Protein AF-A0ABD6EUS4-F1 (afdb_monomer)

Secondary structure (DSSP, 8-state):
----TTTTSS------------S-EEHHHHHHHGGGG--THHHHH--HHHHHHHHHHHHHHSSEEEEE---TTS---GGG-S-EEEEEPP-

Organism: NCBI:txid75299

Sequence (91 aa):
MTDDPMREIHLQDSHVGGVIVIGRHTFTSLMFRLPDYLTGRTANDLTCTNALPILLQLCNENNIELIQHRGEDGLVRVDDMDDLTIKLREA

Nearest PDB structures (foldseek):
  6qj2-assembly1_B  TM=8.052E-01  e=4.923E-02  Thermochaetoides thermophila DSM 1495
  7jps-assembly1_A  TM=6.678E-01  e=3.875E+00  Homo sapiens
  1fp1-assembly1_D-2  TM=3.936E-01  e=6.578E+00  Medicago sativa

Structure (mmCIF, N/CA/C/O backbone):
data_AF-A0ABD6EUS4-F1
#
_entry.id   AF-A0ABD6EUS4-F1
#
loop_
_atom_site.group_PDB
_atom_site.id
_atom_site.type_symbol
_atom_site.label_atom_id
_atom_site.label_alt_id
_atom_site.label_comp_id
_atom_site.label_asym_id
_atom_site.label_entity_id
_atom_site.label_seq_id
_atom_site.pdbx_PDB_ins_code
_atom_site.Cartn_x
_atom_site.Cartn_y
_atom_site.Cartn_z
_atom_site.occupancy
_atom_site.B_iso_or_equiv
_atom_site.auth_seq_id
_atom_site.auth_comp_id
_atom_site.auth_asym_id
_atom_site.auth_atom_id
_atom_site.pdbx_PDB_model_num
ATOM 1 N N . MET A 1 1 ? 18.293 2.293 40.858 1.00 39.19 1 MET A N 1
ATOM 2 C CA . MET A 1 1 ? 17.933 1.199 39.937 1.00 39.19 1 MET A CA 1
ATOM 3 C C . MET A 1 1 ? 16.656 1.647 39.268 1.00 39.19 1 MET A C 1
ATOM 5 O O . MET A 1 1 ? 15.612 1.623 39.900 1.00 39.19 1 MET A O 1
ATOM 9 N N . THR A 1 2 ? 16.792 2.259 38.099 1.00 45.34 2 THR A N 1
ATOM 10 C CA . THR A 1 2 ? 15.681 2.833 37.342 1.00 45.34 2 THR A CA 1
ATOM 11 C C . THR A 1 2 ? 15.068 1.687 36.554 1.00 45.34 2 THR A C 1
ATOM 13 O O . THR A 1 2 ? 15.762 1.098 35.726 1.00 45.34 2 THR A O 1
ATOM 16 N N . ASP A 1 3 ? 13.835 1.312 36.887 1.00 52.66 3 ASP A N 1
ATOM 17 C CA . ASP A 1 3 ? 13.065 0.371 36.079 1.00 52.66 3 ASP A CA 1
ATOM 18 C C . ASP A 1 3 ? 12.854 1.014 34.710 1.00 52.66 3 ASP A C 1
ATOM 20 O O . ASP A 1 3 ? 12.303 2.110 34.610 1.00 52.66 3 ASP A O 1
ATOM 24 N N . ASP A 1 4 ? 13.394 0.378 33.676 1.00 52.12 4 ASP A N 1
ATOM 25 C CA . ASP A 1 4 ? 13.209 0.791 32.294 1.00 52.12 4 ASP A CA 1
ATOM 26 C C . ASP A 1 4 ? 11.831 0.282 31.835 1.00 52.12 4 ASP A C 1
ATOM 28 O O . ASP A 1 4 ? 11.658 -0.933 31.697 1.00 52.12 4 ASP A O 1
ATOM 32 N N . PRO A 1 5 ? 10.838 1.162 31.605 1.00 54.81 5 PRO A N 1
ATOM 33 C CA . PRO A 1 5 ? 9.496 0.751 31.195 1.00 54.81 5 PRO A CA 1
ATOM 34 C C . PRO A 1 5 ? 9.463 0.110 29.796 1.00 54.81 5 PRO A C 1
ATOM 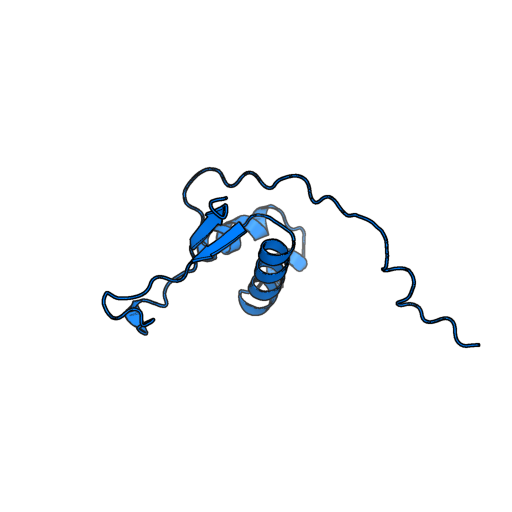36 O O . PRO A 1 5 ? 8.441 -0.447 29.410 1.00 54.81 5 PRO A O 1
ATOM 39 N N . MET A 1 6 ? 10.567 0.140 29.038 1.00 49.84 6 MET A N 1
ATOM 40 C CA . MET A 1 6 ? 10.681 -0.526 27.733 1.00 49.84 6 MET A CA 1
ATOM 41 C C . MET A 1 6 ? 11.067 -2.008 27.837 1.00 49.84 6 MET A C 1
ATOM 43 O O . MET A 1 6 ? 11.131 -2.710 26.825 1.00 49.84 6 MET A O 1
ATOM 47 N N . ARG A 1 7 ? 11.341 -2.513 29.046 1.00 47.06 7 ARG A N 1
ATOM 48 C CA . ARG A 1 7 ? 11.873 -3.867 29.241 1.00 47.06 7 ARG A CA 1
ATOM 49 C C . ARG A 1 7 ? 10.821 -4.978 29.127 1.00 47.06 7 ARG A C 1
ATOM 51 O O . ARG A 1 7 ? 11.200 -6.115 28.871 1.00 47.06 7 ARG A O 1
ATOM 58 N N . GLU A 1 8 ? 9.531 -4.654 29.228 1.00 40.25 8 GLU A N 1
ATOM 59 C CA . GLU A 1 8 ? 8.417 -5.609 29.061 1.00 40.25 8 GLU A CA 1
ATOM 60 C C . GLU A 1 8 ? 7.928 -5.772 27.611 1.00 40.25 8 GLU A C 1
ATOM 62 O O . GLU A 1 8 ? 7.054 -6.591 27.351 1.00 40.25 8 GLU A O 1
ATOM 67 N N . ILE A 1 9 ? 8.519 -5.065 26.639 1.00 49.59 9 ILE A N 1
ATOM 68 C CA . ILE A 1 9 ? 8.212 -5.254 25.205 1.00 49.59 9 ILE A CA 1
ATOM 69 C C . ILE A 1 9 ? 9.180 -6.256 24.550 1.00 49.59 9 ILE A C 1
ATOM 71 O O . ILE A 1 9 ? 9.400 -6.252 23.343 1.00 49.59 9 ILE A O 1
ATOM 75 N N . HIS A 1 10 ? 9.800 -7.117 25.354 1.00 47.19 10 HIS A N 1
ATOM 76 C CA . HIS A 1 10 ? 10.546 -8.268 24.870 1.00 47.19 10 HIS A CA 1
ATOM 77 C C . HIS A 1 10 ? 9.812 -9.525 25.333 1.00 47.19 10 HIS A C 1
ATOM 79 O O . HIS A 1 10 ? 9.696 -9.747 26.534 1.00 47.19 10 HIS A O 1
ATOM 85 N N . LEU A 1 11 ? 9.394 -10.357 24.370 1.00 43.50 11 LEU A N 1
ATOM 86 C CA . LEU A 1 11 ? 8.846 -11.716 24.541 1.00 43.50 11 LEU A CA 1
ATOM 87 C C . LEU A 1 11 ? 7.323 -11.839 24.707 1.00 43.50 11 LEU A C 1
ATOM 89 O O . LEU A 1 11 ? 6.836 -12.625 25.516 1.00 43.50 11 LEU A O 1
ATOM 93 N N . GLN A 1 12 ? 6.551 -11.176 23.851 1.00 39.69 12 GLN A N 1
ATOM 94 C CA . GLN A 1 12 ? 5.409 -11.888 23.281 1.00 39.69 12 GLN A CA 1
ATOM 95 C C . GLN A 1 12 ? 5.747 -12.181 21.831 1.00 39.69 12 GLN A C 1
ATOM 97 O O . GLN A 1 12 ? 5.725 -11.271 21.003 1.00 39.69 12 GLN A O 1
ATOM 102 N N . ASP A 1 13 ? 6.080 -13.446 21.556 1.00 42.72 13 ASP A N 1
ATOM 103 C CA . ASP A 1 13 ? 6.021 -14.043 20.222 1.00 42.72 13 ASP A CA 1
ATOM 104 C C . ASP A 1 13 ? 4.591 -13.863 19.708 1.00 42.72 13 ASP A C 1
ATOM 106 O O . ASP A 1 13 ? 3.720 -14.728 19.827 1.00 42.72 13 ASP A O 1
ATOM 110 N N . SER A 1 14 ? 4.318 -12.663 19.210 1.00 41.47 14 SER A N 1
ATOM 111 C CA . SER A 1 14 ? 3.070 -12.317 18.572 1.00 41.47 14 SER A CA 1
ATOM 112 C C . SER A 1 14 ? 3.145 -12.975 17.212 1.00 41.47 14 SER A C 1
ATOM 114 O O . SER A 1 14 ? 3.580 -12.377 16.234 1.00 41.47 14 SER A O 1
ATOM 116 N N . HIS A 1 15 ? 2.762 -14.248 17.157 1.00 37.84 15 HIS A N 1
ATOM 117 C CA . HIS A 1 15 ? 2.350 -14.858 15.910 1.00 37.84 15 HIS A CA 1
ATOM 118 C C . HIS A 1 15 ? 1.116 -14.089 15.436 1.00 37.84 15 HIS A C 1
ATOM 120 O O . HIS A 1 15 ? -0.021 -14.456 15.734 1.00 37.84 15 HIS A O 1
ATOM 126 N N . VAL A 1 16 ? 1.347 -12.982 14.726 1.00 44.78 16 VAL A N 1
ATOM 127 C CA . VAL A 1 16 ? 0.338 -12.353 13.885 1.00 44.78 16 VAL A CA 1
ATOM 128 C C . VAL A 1 16 ? -0.025 -13.427 12.869 1.00 44.78 16 VAL A C 1
ATOM 130 O O . VAL A 1 16 ? 0.759 -13.779 11.990 1.00 44.78 16 VAL A O 1
ATOM 133 N N . GLY A 1 17 ? -1.163 -14.078 13.116 1.00 41.41 17 GLY A N 1
ATOM 134 C CA . GLY A 1 17 ? -1.629 -15.216 12.340 1.00 41.41 17 GLY A CA 1
ATOM 135 C C . GLY A 1 17 ? -1.644 -14.876 10.855 1.00 41.41 17 GLY A C 1
ATOM 136 O O . GLY A 1 17 ? -2.031 -13.770 10.480 1.00 41.41 17 GLY A O 1
ATOM 137 N N . GLY A 1 18 ? -1.198 -15.838 10.041 1.00 46.94 18 GLY A N 1
ATOM 138 C CA . GLY A 1 18 ? -0.931 -15.682 8.614 1.00 46.94 18 GLY A CA 1
ATOM 139 C C . GLY A 1 18 ? -1.982 -14.842 7.900 1.00 46.94 18 GLY A C 1
ATOM 140 O O . GLY A 1 18 ? -3.108 -15.282 7.673 1.00 46.94 18 GLY A O 1
ATOM 141 N N . VAL A 1 19 ? -1.593 -13.621 7.543 1.00 47.34 19 VAL A N 1
ATOM 142 C CA . VAL A 1 19 ? -2.406 -12.731 6.724 1.00 47.34 19 VAL A CA 1
ATOM 143 C C . VAL A 1 19 ? -2.545 -13.376 5.347 1.00 47.34 19 VAL A C 1
ATOM 145 O O . VAL A 1 19 ? -1.591 -13.441 4.572 1.00 47.34 19 VAL A O 1
ATOM 148 N N . ILE A 1 20 ? -3.738 -13.883 5.040 1.00 50.38 20 ILE A N 1
ATOM 149 C CA . ILE A 1 20 ? -4.036 -14.437 3.720 1.00 50.38 20 ILE A CA 1
ATOM 150 C C . ILE A 1 20 ? -4.380 -13.272 2.789 1.00 50.38 20 ILE A C 1
ATOM 152 O O . ILE A 1 20 ? -5.477 -12.715 2.832 1.00 50.38 20 ILE A O 1
ATOM 156 N N . VAL A 1 21 ? -3.434 -12.906 1.927 1.00 53.78 21 VAL A N 1
ATOM 157 C CA . VAL A 1 21 ? -3.636 -11.902 0.875 1.00 53.78 21 VAL A CA 1
ATOM 158 C C . VAL A 1 21 ? -4.341 -12.575 -0.314 1.00 53.78 21 VAL A C 1
ATOM 160 O O . VAL A 1 21 ? -3.710 -13.278 -1.097 1.00 53.78 21 VAL A O 1
ATOM 163 N N . ILE A 1 22 ? -5.665 -12.404 -0.445 1.00 56.81 22 ILE A N 1
ATOM 164 C CA . ILE A 1 22 ? -6.466 -13.008 -1.535 1.00 56.81 22 ILE A CA 1
ATOM 165 C C . ILE A 1 22 ? -6.729 -11.984 -2.644 1.00 56.81 22 ILE A C 1
ATOM 167 O O . ILE A 1 22 ? -7.526 -11.069 -2.450 1.00 56.81 22 ILE A O 1
ATOM 171 N N . GLY A 1 23 ? -6.126 -12.152 -3.822 1.00 64.25 23 GLY A N 1
ATOM 172 C CA . GLY A 1 23 ? -6.330 -11.267 -4.980 1.00 64.25 23 GLY A CA 1
ATOM 173 C C . GLY A 1 23 ? -5.248 -10.192 -5.132 1.00 64.25 23 GLY A C 1
ATOM 174 O O . GLY A 1 23 ? -4.176 -10.294 -4.540 1.00 64.25 23 GLY A O 1
ATOM 175 N N . ARG A 1 24 ? -5.500 -9.172 -5.965 1.00 68.44 24 ARG A N 1
ATOM 176 C CA . ARG A 1 24 ? -4.557 -8.064 -6.195 1.00 68.44 24 ARG A CA 1
ATOM 177 C C . ARG A 1 24 ? -4.862 -6.920 -5.232 1.00 68.44 24 ARG A C 1
ATOM 179 O O . ARG A 1 24 ? -5.876 -6.247 -5.388 1.00 68.44 24 ARG A O 1
ATOM 186 N N . HIS A 1 25 ? -3.970 -6.702 -4.271 1.00 83.19 25 HIS A N 1
ATOM 187 C CA . HIS A 1 25 ? -4.074 -5.621 -3.292 1.00 83.19 25 HIS A CA 1
ATOM 188 C C . HIS A 1 25 ? -3.011 -4.571 -3.567 1.00 83.19 25 HIS A C 1
ATOM 190 O O . HIS A 1 25 ? -1.857 -4.900 -3.841 1.00 83.19 25 HIS A O 1
ATOM 196 N N . THR A 1 26 ? -3.402 -3.308 -3.492 1.00 89.81 26 THR A N 1
ATOM 197 C CA . THR A 1 26 ? -2.478 -2.174 -3.542 1.00 89.81 26 THR A CA 1
ATOM 198 C C . THR A 1 26 ? -2.559 -1.350 -2.267 1.00 89.81 26 THR A C 1
ATOM 200 O O . THR A 1 26 ? -3.557 -1.424 -1.539 1.00 89.81 26 THR A O 1
ATOM 203 N N . PHE A 1 27 ? -1.533 -0.551 -1.991 1.00 90.19 27 PHE A N 1
ATOM 204 C CA . PHE A 1 27 ? -1.528 0.347 -0.845 1.00 90.19 27 PHE A CA 1
ATOM 205 C C . PHE A 1 27 ? -2.701 1.328 -0.901 1.00 90.19 27 PHE A C 1
ATOM 207 O O . PHE A 1 27 ? -3.406 1.476 0.095 1.00 90.19 27 PHE A O 1
ATOM 214 N N . THR A 1 28 ? -3.013 1.895 -2.069 1.00 88.81 28 THR A N 1
ATOM 215 C CA . THR A 1 28 ? -4.206 2.746 -2.222 1.00 88.81 28 THR A CA 1
ATOM 216 C C . THR A 1 28 ? -5.496 1.988 -1.913 1.00 88.81 28 THR A C 1
ATOM 218 O O . THR A 1 28 ? -6.362 2.508 -1.210 1.00 88.81 28 THR A O 1
ATOM 221 N N . SER A 1 29 ? -5.637 0.740 -2.379 1.00 87.75 29 SER A N 1
ATOM 222 C CA . SER A 1 29 ? -6.832 -0.064 -2.082 1.00 87.75 29 SER A CA 1
ATOM 223 C C . SER A 1 29 ? -6.984 -0.362 -0.586 1.00 87.75 29 SER A C 1
ATOM 225 O O . SER A 1 29 ? -8.104 -0.364 -0.071 1.00 87.75 29 SER A O 1
ATOM 227 N N . LEU A 1 30 ? -5.864 -0.562 0.118 1.00 87.06 30 LEU A N 1
ATOM 228 C CA . LEU A 1 30 ? -5.840 -0.734 1.565 1.00 87.06 30 LEU A CA 1
ATOM 229 C C . LEU A 1 30 ? -6.268 0.564 2.250 1.00 87.06 30 LEU A C 1
ATOM 231 O O . LEU A 1 30 ? -7.173 0.531 3.073 1.00 87.06 30 LEU A O 1
ATOM 235 N N . MET A 1 31 ? -5.693 1.702 1.859 1.00 89.00 31 MET A N 1
ATOM 236 C CA . MET A 1 31 ? -6.036 3.021 2.401 1.00 89.00 31 MET A CA 1
ATOM 237 C C . MET A 1 31 ? -7.501 3.399 2.180 1.00 89.00 31 MET A C 1
ATOM 239 O O . MET A 1 31 ? -8.092 4.060 3.027 1.00 89.00 31 MET A O 1
ATOM 243 N N . PHE A 1 32 ? -8.100 2.955 1.075 1.00 87.75 32 PHE A N 1
ATOM 244 C CA . PHE A 1 32 ? -9.520 3.161 0.810 1.00 87.75 32 PHE A CA 1
ATOM 245 C C . PHE A 1 32 ? -10.418 2.332 1.739 1.00 87.75 32 PHE A C 1
ATOM 247 O O . PHE A 1 32 ? -11.463 2.814 2.157 1.00 87.75 32 PHE A O 1
ATOM 254 N N . ARG A 1 33 ? -10.024 1.094 2.068 1.00 85.81 33 ARG A N 1
ATOM 255 C CA . ARG A 1 33 ? -10.844 0.161 2.864 1.00 85.81 33 ARG A CA 1
ATOM 256 C C . ARG A 1 33 ? -10.581 0.219 4.362 1.00 85.81 33 ARG A C 1
ATOM 258 O O . ARG A 1 33 ? -11.470 -0.095 5.140 1.00 85.81 33 ARG A O 1
ATOM 265 N N . LEU A 1 34 ? -9.367 0.561 4.789 1.00 85.00 34 LEU A N 1
ATOM 266 C CA . LEU A 1 34 ? -8.975 0.535 6.199 1.00 85.00 34 LEU A CA 1
ATOM 267 C C . LEU A 1 34 ? -9.877 1.412 7.091 1.00 85.00 34 LEU A C 1
ATOM 269 O O . LEU A 1 34 ? -10.223 0.943 8.175 1.00 85.00 34 LEU A O 1
ATOM 273 N N . PRO A 1 35 ? -10.326 2.613 6.662 1.00 87.06 35 PRO A N 1
ATOM 274 C CA . PRO A 1 35 ? -11.271 3.419 7.432 1.00 87.06 35 PRO A CA 1
ATOM 275 C C . PRO A 1 35 ? -12.574 2.694 7.790 1.00 87.06 35 PRO A C 1
ATOM 277 O O . PRO A 1 35 ? -13.100 2.943 8.871 1.00 87.06 35 PRO A O 1
ATOM 280 N N . ASP A 1 36 ? -13.053 1.760 6.957 1.00 86.56 36 ASP A N 1
ATOM 281 C CA . ASP A 1 36 ? -14.282 0.989 7.218 1.00 86.56 36 ASP A CA 1
ATOM 282 C C . ASP A 1 36 ? -14.162 0.091 8.464 1.00 86.56 36 ASP A C 1
ATOM 284 O O . ASP A 1 36 ? -15.167 -0.318 9.047 1.00 86.56 36 ASP A O 1
ATOM 288 N N . TYR A 1 37 ? -12.931 -0.212 8.886 1.00 84.38 37 TYR A N 1
ATOM 289 C CA . TYR A 1 37 ? -12.617 -1.055 10.043 1.00 84.38 37 TYR A CA 1
ATOM 290 C C . TYR A 1 37 ? -12.148 -0.251 11.262 1.00 84.38 37 TYR A C 1
ATOM 292 O O . TYR A 1 37 ? -11.867 -0.828 12.314 1.00 84.38 37 TYR A O 1
ATOM 300 N N . LEU A 1 38 ? -12.050 1.074 11.140 1.00 82.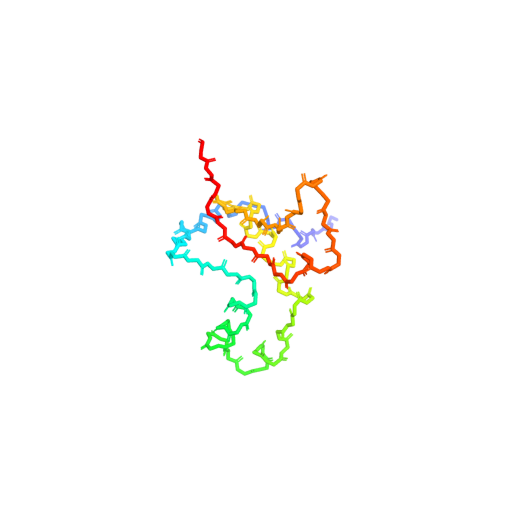88 38 LEU A N 1
ATOM 301 C CA . LEU A 1 38 ? -11.616 1.973 12.203 1.00 82.88 38 LEU A CA 1
ATOM 302 C C . LEU A 1 38 ? -12.821 2.730 12.765 1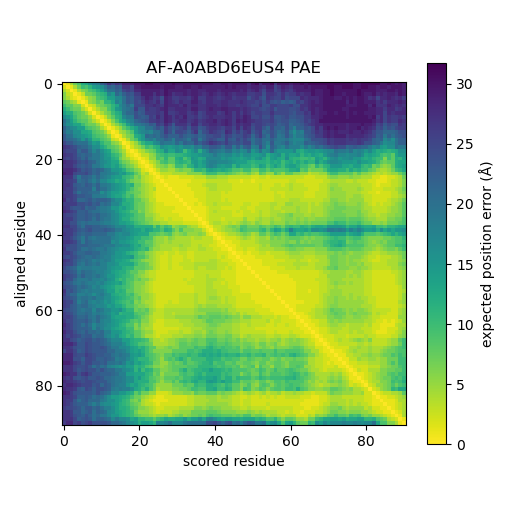.00 82.88 38 LEU A C 1
ATOM 304 O O . LEU A 1 38 ? -13.773 3.047 12.060 1.00 82.88 38 LEU A O 1
ATOM 308 N N . THR A 1 39 ? -12.789 3.050 14.058 1.00 81.31 39 THR A N 1
ATOM 309 C CA . THR A 1 39 ? -13.867 3.815 14.699 1.00 81.31 39 THR A CA 1
ATOM 310 C C . THR A 1 39 ? -13.415 5.231 15.046 1.00 81.31 39 THR A C 1
ATOM 312 O O . THR A 1 39 ? -12.281 5.471 15.462 1.00 81.31 39 THR A O 1
ATOM 315 N N . GLY A 1 40 ? -14.328 6.193 14.899 1.00 80.06 40 GLY A N 1
ATOM 316 C CA . GLY A 1 40 ? -14.153 7.551 15.413 1.00 80.06 40 GLY A CA 1
ATOM 317 C C . GLY A 1 40 ? -12.978 8.316 14.795 1.00 80.06 40 GLY A C 1
ATOM 318 O O . GLY A 1 40 ? -12.822 8.365 13.578 1.00 80.06 40 GLY A O 1
ATOM 319 N N . ARG A 1 41 ? -12.172 8.973 15.643 1.00 80.31 41 ARG A N 1
ATOM 320 C CA . ARG A 1 41 ? -11.082 9.869 15.205 1.00 80.31 41 ARG A CA 1
ATOM 321 C C . ARG A 1 41 ? -9.958 9.143 14.468 1.00 80.31 41 ARG A C 1
ATOM 323 O O . ARG A 1 41 ? -9.386 9.721 13.558 1.00 80.31 41 ARG A O 1
ATOM 330 N N . THR A 1 42 ? -9.710 7.874 14.781 1.00 80.69 42 THR A N 1
ATOM 331 C CA . THR A 1 42 ? -8.636 7.086 14.161 1.00 80.69 42 THR A CA 1
ATOM 332 C C . THR A 1 42 ? -8.823 6.921 12.653 1.00 80.69 42 THR A C 1
ATOM 334 O O . THR A 1 42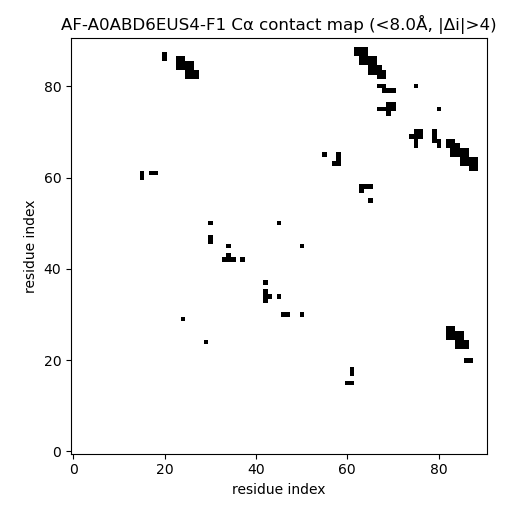 ? -7.842 6.943 11.919 1.00 80.69 42 THR A O 1
ATOM 337 N N . ALA A 1 43 ? -10.068 6.813 12.178 1.00 81.38 43 ALA A N 1
ATOM 338 C CA . ALA A 1 43 ? -10.360 6.774 10.745 1.00 81.38 43 ALA A CA 1
ATOM 339 C C . ALA A 1 43 ? -10.011 8.103 10.049 1.00 81.38 43 ALA A C 1
ATOM 341 O O . ALA A 1 43 ? -9.512 8.098 8.929 1.00 81.38 43 ALA A O 1
ATOM 342 N N . ASN A 1 44 ? -10.232 9.233 10.731 1.00 83.12 44 ASN A N 1
ATOM 343 C CA . ASN A 1 44 ? -9.936 10.571 10.207 1.00 83.12 44 ASN A CA 1
ATOM 344 C C . ASN A 1 44 ? -8.440 10.908 10.258 1.00 83.12 44 ASN A C 1
ATOM 346 O O . ASN A 1 44 ? -7.958 11.679 9.434 1.00 83.12 44 ASN A O 1
ATOM 350 N N . ASP A 1 45 ? -7.719 10.341 11.225 1.00 87.62 45 ASP A N 1
ATOM 351 C CA . ASP A 1 45 ? -6.283 10.556 11.399 1.00 87.62 45 ASP A CA 1
ATOM 352 C C . ASP A 1 45 ? -5.444 9.638 10.491 1.00 87.62 45 ASP A C 1
ATOM 354 O O . ASP A 1 45 ? -4.224 9.794 10.407 1.00 87.62 45 ASP A O 1
ATOM 358 N N . LEU A 1 46 ? -6.063 8.673 9.802 1.00 87.44 46 LEU A N 1
ATOM 359 C CA . LEU A 1 46 ? -5.372 7.765 8.894 1.00 87.44 46 LEU A CA 1
ATOM 360 C C . LEU A 1 46 ? -4.878 8.519 7.648 1.00 87.44 46 LEU A C 1
ATOM 362 O O . LEU A 1 46 ? -5.654 9.103 6.896 1.00 87.44 46 LEU A O 1
ATOM 366 N N . THR A 1 47 ? -3.572 8.469 7.396 1.00 90.31 47 THR A 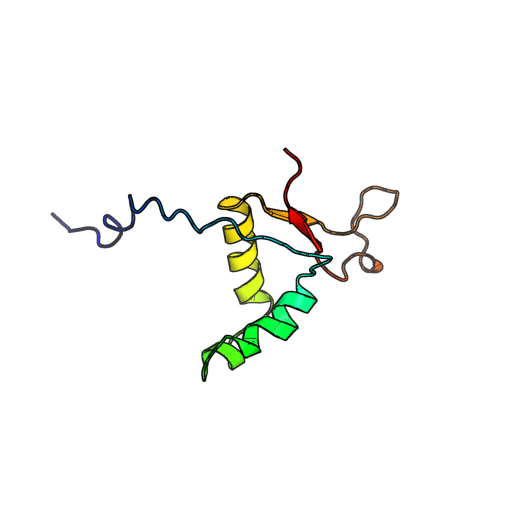N 1
ATOM 367 C CA . THR A 1 47 ? -2.929 9.105 6.238 1.00 90.31 47 THR A CA 1
ATOM 368 C C . THR A 1 47 ? -1.905 8.158 5.626 1.00 90.31 47 THR A C 1
ATOM 370 O O . THR A 1 47 ? -1.386 7.269 6.297 1.00 90.31 47 THR A O 1
ATOM 373 N N . CYS A 1 48 ? -1.542 8.353 4.356 1.00 88.94 48 CYS A N 1
ATOM 374 C CA . CYS A 1 48 ? -0.490 7.539 3.736 1.00 88.94 48 CYS A CA 1
ATOM 375 C C . CYS A 1 48 ? 0.821 7.587 4.545 1.00 88.94 48 CYS A C 1
ATOM 377 O O . CYS A 1 48 ? 1.506 6.576 4.678 1.00 88.94 48 CYS A O 1
ATOM 379 N N . THR A 1 49 ? 1.127 8.741 5.145 1.00 90.19 49 THR A N 1
ATOM 380 C CA . THR A 1 49 ? 2.332 8.976 5.950 1.00 90.19 49 THR A CA 1
ATOM 381 C C . THR A 1 49 ? 2.405 8.103 7.200 1.00 90.19 49 THR A C 1
ATOM 383 O O . THR A 1 49 ? 3.495 7.658 7.548 1.00 90.19 49 THR A O 1
ATOM 386 N N . ASN A 1 50 ? 1.283 7.847 7.884 1.00 90.25 50 ASN A N 1
ATOM 387 C CA . ASN A 1 50 ? 1.283 7.008 9.089 1.00 90.25 50 ASN A CA 1
ATOM 388 C C . ASN A 1 50 ? 0.985 5.531 8.799 1.00 90.25 50 ASN A C 1
ATOM 390 O O . ASN A 1 50 ? 1.482 4.666 9.514 1.00 90.25 50 ASN A O 1
ATOM 394 N N . ALA A 1 51 ? 0.259 5.231 7.723 1.00 90.81 51 ALA A N 1
ATOM 395 C CA . ALA A 1 51 ? -0.061 3.864 7.338 1.00 90.81 51 ALA A CA 1
ATOM 396 C C . ALA A 1 51 ? 1.108 3.140 6.656 1.00 90.81 51 ALA A C 1
ATOM 398 O O . ALA A 1 51 ? 1.292 1.942 6.870 1.00 90.81 51 ALA A O 1
ATOM 399 N N . LEU A 1 52 ? 1.923 3.843 5.859 1.00 91.56 52 LEU A N 1
ATOM 400 C CA . LEU A 1 52 ? 3.037 3.221 5.138 1.00 91.56 52 LEU A CA 1
ATOM 401 C C . LEU A 1 52 ? 4.097 2.610 6.080 1.00 91.56 52 LEU A C 1
ATOM 403 O O . LEU A 1 52 ? 4.463 1.456 5.860 1.00 91.56 52 LEU A O 1
ATOM 407 N N . PRO A 1 53 ? 4.558 3.288 7.153 1.00 92.06 53 PRO A N 1
ATOM 408 C CA . PRO A 1 53 ? 5.470 2.681 8.125 1.00 92.06 53 PRO A CA 1
ATOM 409 C C . PRO A 1 53 ? 4.890 1.438 8.807 1.00 92.06 53 PRO A C 1
ATOM 411 O O . PRO A 1 53 ? 5.606 0.458 8.997 1.00 92.06 53 PRO A O 1
ATOM 414 N N . ILE A 1 54 ? 3.590 1.448 9.128 1.00 89.94 54 ILE A N 1
ATOM 415 C CA . ILE A 1 54 ? 2.899 0.290 9.715 1.00 89.94 54 ILE A CA 1
ATOM 416 C C . ILE A 1 54 ? 2.919 -0.882 8.731 1.00 89.94 54 ILE A C 1
ATOM 418 O O . ILE A 1 54 ? 3.242 -2.005 9.107 1.00 89.94 54 ILE A O 1
ATOM 422 N N . LEU A 1 55 ? 2.633 -0.627 7.453 1.00 90.19 55 LEU A N 1
ATOM 423 C CA . LEU A 1 55 ? 2.657 -1.664 6.426 1.00 90.19 55 LEU A CA 1
ATOM 424 C C . LEU A 1 55 ? 4.065 -2.221 6.182 1.00 90.19 55 LEU A C 1
ATOM 426 O O . LEU A 1 55 ? 4.214 -3.426 5.995 1.00 90.19 55 LEU A O 1
ATOM 430 N N . LEU A 1 56 ? 5.099 -1.377 6.224 1.00 91.38 56 LEU A N 1
ATOM 431 C CA . LEU A 1 56 ? 6.494 -1.822 6.146 1.00 91.38 56 LEU A CA 1
ATOM 432 C C . LEU A 1 56 ? 6.861 -2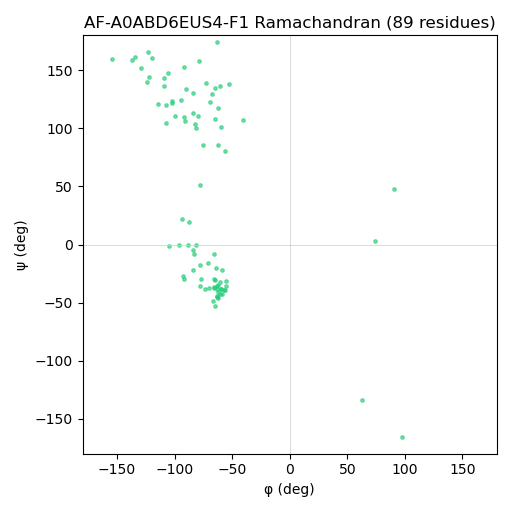.726 7.326 1.00 91.38 56 LEU A C 1
ATOM 434 O O . LEU A 1 56 ? 7.502 -3.756 7.127 1.00 91.38 56 LEU A O 1
ATOM 438 N N . GLN A 1 57 ? 6.403 -2.388 8.533 1.00 90.50 57 GLN A N 1
ATOM 439 C CA . GLN A 1 57 ? 6.591 -3.242 9.702 1.00 90.50 57 GLN A CA 1
ATOM 440 C C . GLN A 1 57 ? 5.876 -4.590 9.538 1.00 90.50 57 GLN A C 1
ATOM 442 O O . GLN A 1 57 ? 6.483 -5.634 9.762 1.00 90.50 57 GLN A O 1
ATOM 447 N N . LEU A 1 58 ? 4.634 -4.594 9.042 1.00 87.56 58 LEU A N 1
ATOM 448 C CA . LEU A 1 58 ? 3.917 -5.833 8.729 1.00 87.56 58 LEU A CA 1
ATOM 449 C C . LEU A 1 58 ? 4.659 -6.678 7.688 1.00 87.56 58 LEU A C 1
ATOM 451 O O . LEU A 1 58 ? 4.706 -7.896 7.825 1.00 87.56 58 LEU A O 1
ATOM 455 N N . CYS A 1 59 ? 5.276 -6.056 6.682 1.00 88.88 59 CYS A N 1
ATOM 456 C CA . CYS A 1 59 ? 6.107 -6.769 5.713 1.00 88.88 59 CYS A CA 1
ATOM 457 C C . CYS A 1 59 ? 7.359 -7.383 6.349 1.00 88.88 59 CYS A C 1
ATOM 459 O O . CYS A 1 59 ? 7.828 -8.402 5.859 1.00 88.88 59 CYS A O 1
ATOM 461 N N . ASN A 1 60 ? 7.920 -6.788 7.405 1.00 88.00 60 ASN A N 1
ATOM 462 C CA . ASN A 1 60 ? 9.066 -7.358 8.121 1.00 88.00 60 ASN A CA 1
ATOM 463 C C . ASN A 1 60 ? 8.669 -8.567 8.974 1.00 88.00 60 ASN A C 1
ATOM 465 O O . ASN A 1 60 ? 9.428 -9.527 9.064 1.00 88.00 60 ASN A O 1
ATOM 469 N N . GLU A 1 61 ? 7.494 -8.508 9.598 1.00 88.75 61 GLU A N 1
ATOM 470 C CA . GLU A 1 61 ? 6.999 -9.540 10.517 1.00 88.75 61 GLU A CA 1
ATOM 471 C C . GLU A 1 61 ? 6.311 -10.708 9.803 1.00 88.75 61 GLU A C 1
ATOM 473 O O . GLU A 1 61 ? 6.200 -11.800 10.356 1.00 88.75 61 GLU A O 1
ATOM 478 N N . ASN A 1 62 ? 5.842 -10.492 8.574 1.00 85.50 62 ASN A N 1
ATOM 479 C CA . ASN A 1 62 ? 5.046 -11.457 7.828 1.00 85.50 62 ASN A CA 1
ATOM 480 C C . ASN A 1 62 ? 5.690 -11.788 6.482 1.00 85.50 62 ASN A C 1
ATOM 482 O O . ASN A 1 62 ? 6.549 -11.073 5.972 1.00 85.50 62 ASN A O 1
ATOM 486 N N . ASN A 1 63 ? 5.212 -12.859 5.847 1.00 86.50 63 ASN A N 1
ATOM 487 C CA . ASN A 1 63 ? 5.663 -13.263 4.517 1.00 86.50 63 ASN A CA 1
ATOM 488 C C . ASN A 1 63 ? 5.030 -12.408 3.401 1.00 86.50 63 ASN A C 1
ATOM 490 O O . ASN A 1 63 ? 4.425 -12.932 2.467 1.00 86.50 63 ASN A O 1
ATOM 494 N N . ILE A 1 64 ? 5.117 -11.084 3.536 1.00 87.56 64 ILE A N 1
ATOM 495 C CA . ILE A 1 64 ? 4.515 -10.086 2.650 1.00 87.56 64 ILE A CA 1
ATOM 496 C C . ILE A 1 64 ? 5.624 -9.178 2.113 1.00 87.56 64 ILE A C 1
ATOM 498 O O . ILE A 1 64 ? 6.599 -8.869 2.802 1.00 87.56 64 ILE A O 1
ATOM 502 N N . GLU A 1 65 ? 5.483 -8.750 0.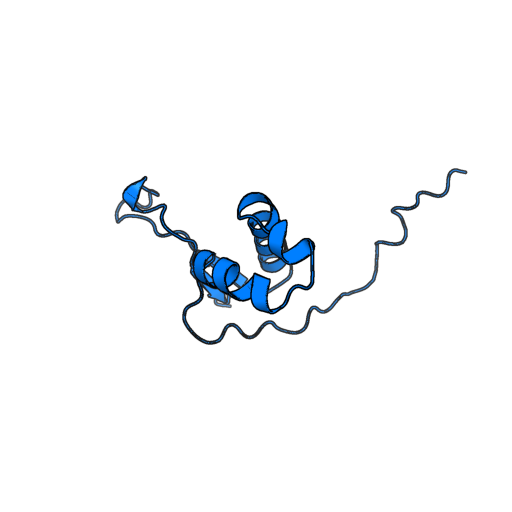868 1.00 89.56 65 GLU A N 1
ATOM 503 C CA . GLU A 1 65 ? 6.333 -7.755 0.231 1.00 89.56 65 GLU A CA 1
ATOM 504 C C . GLU A 1 65 ? 5.515 -6.642 -0.420 1.00 89.56 65 GLU A C 1
ATOM 506 O O . GLU A 1 65 ? 4.376 -6.832 -0.863 1.00 89.56 65 GLU A O 1
ATOM 511 N N . LEU A 1 66 ? 6.143 -5.470 -0.487 1.00 89.88 66 LEU A N 1
ATOM 512 C CA . LEU A 1 66 ? 5.672 -4.326 -1.249 1.00 89.88 66 LEU A CA 1
ATOM 513 C C . LEU A 1 66 ? 6.481 -4.221 -2.532 1.00 89.88 66 LEU A C 1
ATOM 515 O O . LEU A 1 66 ? 7.700 -4.061 -2.505 1.00 89.88 66 LEU A O 1
ATOM 519 N N . ILE A 1 67 ? 5.781 -4.273 -3.655 1.00 89.19 67 ILE A N 1
ATOM 520 C CA . ILE A 1 67 ? 6.367 -4.174 -4.981 1.00 89.19 67 ILE A CA 1
ATOM 521 C C . ILE A 1 67 ? 6.015 -2.812 -5.555 1.00 89.19 67 ILE A C 1
ATOM 523 O O . ILE A 1 67 ? 4.843 -2.495 -5.765 1.00 89.19 67 ILE A O 1
ATOM 527 N N . GLN A 1 68 ? 7.047 -2.035 -5.853 1.00 88.25 68 GLN A N 1
ATOM 528 C CA . GLN A 1 68 ? 6.932 -0.832 -6.663 1.00 88.25 68 GLN A CA 1
ATOM 529 C C . GLN A 1 68 ? 7.147 -1.198 -8.131 1.00 88.25 6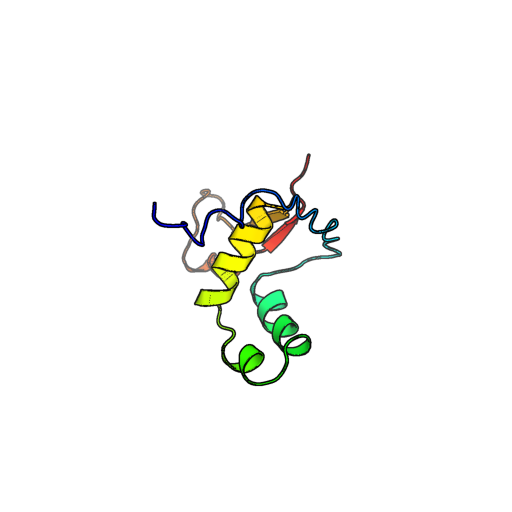8 GLN A C 1
ATOM 531 O O . GLN A 1 68 ? 8.085 -1.937 -8.447 1.00 88.25 68 GLN A O 1
ATOM 536 N N . HIS A 1 69 ? 6.281 -0.701 -9.018 1.00 83.81 69 HIS A N 1
ATOM 537 C CA . HIS A 1 69 ? 6.494 -0.859 -10.452 1.00 83.81 69 HIS A CA 1
ATOM 538 C C . HIS A 1 69 ? 7.807 -0.181 -10.851 1.00 83.81 69 HIS A C 1
ATOM 540 O O . HIS A 1 69 ? 8.141 0.904 -10.376 1.00 83.81 69 HIS A O 1
ATOM 546 N N . ARG A 1 70 ? 8.577 -0.862 -11.692 1.00 84.06 70 ARG A N 1
ATOM 547 C CA . ARG A 1 70 ? 9.822 -0.354 -12.257 1.00 84.06 70 ARG A CA 1
ATOM 548 C C . ARG A 1 70 ? 9.687 -0.433 -13.763 1.00 84.06 70 ARG A C 1
ATOM 550 O O . ARG A 1 70 ? 9.162 -1.425 -14.269 1.00 84.06 70 ARG A O 1
ATOM 557 N N . GLY A 1 71 ? 10.175 0.590 -14.451 1.00 80.44 71 GLY A N 1
ATOM 558 C CA . GLY A 1 71 ? 10.279 0.567 -15.900 1.00 80.44 71 GLY A CA 1
ATOM 559 C C . GLY A 1 71 ? 11.236 -0.529 -16.379 1.00 80.44 71 GLY A C 1
ATOM 560 O O . GLY A 1 71 ? 11.929 -1.180 -15.593 1.00 80.44 71 GLY A O 1
ATOM 561 N N . GLU A 1 72 ? 11.316 -0.711 -17.697 1.00 83.56 72 GLU A N 1
ATOM 562 C CA . GLU A 1 72 ? 12.218 -1.692 -18.329 1.00 83.56 72 GLU A CA 1
ATOM 563 C C . GLU A 1 72 ? 13.705 -1.455 -17.997 1.00 83.56 72 GLU A C 1
ATOM 565 O O . GLU A 1 72 ? 14.517 -2.374 -18.057 1.00 83.56 72 GLU A O 1
ATOM 570 N N . ASP A 1 73 ? 14.063 -0.232 -17.605 1.00 87.25 73 ASP A N 1
ATOM 571 C CA . ASP A 1 73 ? 15.400 0.164 -17.154 1.00 87.25 73 ASP A CA 1
ATOM 572 C C . ASP A 1 73 ? 15.683 -0.185 -15.677 1.00 87.25 73 ASP A C 1
ATOM 574 O O . ASP A 1 73 ? 16.771 0.092 -15.171 1.00 87.25 73 ASP A O 1
ATOM 578 N N . GLY A 1 74 ? 14.720 -0.788 -14.971 1.00 81.69 74 GLY A N 1
ATOM 579 C CA . GLY A 1 74 ? 14.813 -1.121 -13.548 1.00 81.69 74 GLY A CA 1
ATOM 580 C C . GLY A 1 74 ? 14.694 0.089 -12.614 1.00 81.69 74 GLY A C 1
ATOM 581 O O . GLY A 1 74 ? 14.796 -0.065 -11.387 1.00 81.69 74 GLY A O 1
ATOM 582 N N . LEU A 1 75 ? 14.464 1.282 -13.168 1.00 84.62 75 LEU A N 1
ATOM 583 C CA . LEU A 1 75 ? 14.281 2.517 -12.422 1.00 84.62 75 LEU A CA 1
ATOM 584 C C . LEU A 1 75 ? 12.798 2.749 -12.136 1.00 84.62 75 LEU A C 1
ATOM 586 O O . LEU A 1 75 ? 11.910 2.313 -12.866 1.00 84.62 75 LEU A O 1
ATOM 590 N N . VAL A 1 76 ? 12.535 3.459 -11.045 1.00 82.69 76 VAL A N 1
ATOM 591 C CA . VAL A 1 76 ? 11.199 3.972 -10.744 1.00 82.69 76 VAL A CA 1
ATOM 592 C C . VAL A 1 76 ? 11.121 5.354 -11.367 1.00 82.69 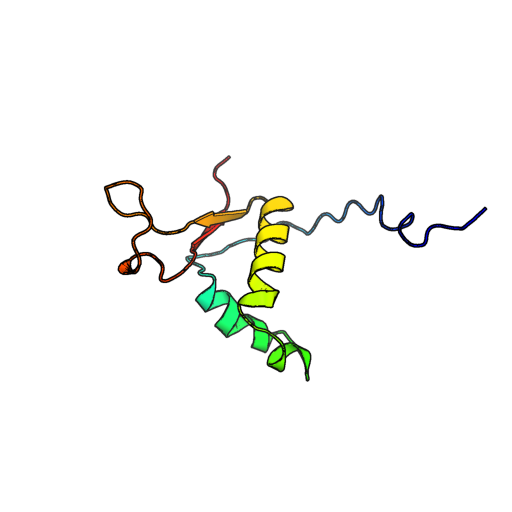76 VAL A C 1
ATOM 594 O O . VAL A 1 76 ? 11.761 6.292 -10.884 1.00 82.69 76 VAL A O 1
ATOM 597 N N . ARG A 1 77 ? 10.390 5.480 -12.472 1.00 80.81 77 ARG A N 1
ATOM 598 C CA . ARG A 1 77 ? 10.106 6.789 -13.062 1.00 80.81 77 ARG A CA 1
ATOM 599 C C . ARG A 1 77 ? 8.984 7.452 -12.274 1.00 80.81 77 ARG A C 1
ATOM 601 O O . ARG A 1 77 ? 8.215 6.777 -11.598 1.00 80.81 77 ARG A O 1
ATOM 608 N N . VAL A 1 78 ? 8.884 8.777 -12.357 1.00 80.25 78 VAL A N 1
ATOM 609 C CA . VAL A 1 78 ? 7.813 9.526 -11.674 1.00 80.25 78 VAL A CA 1
ATOM 610 C C . VAL A 1 78 ? 6.436 9.012 -12.102 1.00 80.25 78 VAL A C 1
ATOM 612 O O . VAL A 1 78 ? 5.579 8.818 -11.249 1.00 80.25 78 VAL A O 1
ATOM 615 N N . ASP A 1 79 ? 6.281 8.692 -13.388 1.00 77.06 79 ASP A N 1
ATOM 616 C CA . ASP A 1 79 ? 5.050 8.129 -13.958 1.00 77.06 79 ASP A CA 1
ATOM 617 C C . ASP A 1 79 ? 4.794 6.668 -13.533 1.00 77.06 79 ASP A C 1
ATOM 619 O O . ASP A 1 79 ? 3.685 6.173 -13.671 1.00 77.06 79 ASP A O 1
ATOM 623 N N . ASP A 1 80 ? 5.810 5.974 -13.008 1.00 68.62 80 ASP A N 1
ATOM 624 C CA . ASP A 1 80 ? 5.706 4.610 -12.470 1.00 68.62 80 ASP A CA 1
ATOM 625 C C . ASP A 1 80 ? 5.516 4.602 -10.940 1.00 68.62 80 ASP A C 1
ATOM 627 O O . ASP A 1 80 ? 5.423 3.540 -10.318 1.00 68.62 80 ASP A O 1
ATOM 631 N N . MET A 1 81 ? 5.477 5.780 -10.305 1.00 75.50 81 MET A N 1
ATOM 632 C CA . MET A 1 81 ? 5.436 5.942 -8.848 1.00 75.50 81 MET A CA 1
ATOM 633 C C . MET A 1 81 ? 4.006 5.927 -8.273 1.00 75.50 81 MET A C 1
ATOM 635 O O . MET A 1 81 ? 3.789 6.392 -7.155 1.00 75.50 81 MET A O 1
ATOM 639 N N . ASP A 1 82 ? 3.045 5.388 -9.025 1.00 77.06 82 ASP A N 1
ATOM 640 C CA . ASP A 1 82 ? 1.609 5.477 -8.742 1.00 77.06 82 ASP A CA 1
ATOM 641 C C . ASP A 1 82 ? 1.179 4.761 -7.454 1.00 77.06 82 ASP A C 1
ATOM 643 O O . ASP A 1 82 ? 0.500 5.343 -6.609 1.00 77.06 82 ASP A O 1
ATOM 647 N N . ASP A 1 83 ? 1.530 3.481 -7.297 1.00 86.62 83 ASP A N 1
ATOM 648 C CA . ASP A 1 83 ? 1.041 2.661 -6.185 1.00 86.62 83 ASP A CA 1
ATOM 649 C C . ASP A 1 83 ? 2.000 1.509 -5.853 1.00 86.62 83 ASP A C 1
ATOM 651 O O . ASP A 1 83 ? 2.813 1.072 -6.674 1.00 86.62 83 ASP A O 1
ATOM 655 N N . LEU A 1 84 ? 1.874 0.979 -4.638 1.00 90.12 84 LEU A N 1
ATOM 656 C CA . LEU A 1 84 ? 2.610 -0.189 -4.171 1.00 90.12 84 LEU A CA 1
ATOM 657 C C . LEU A 1 84 ? 1.697 -1.409 -4.210 1.00 90.12 84 LEU A C 1
ATOM 659 O O . LEU A 1 84 ? 0.634 -1.430 -3.591 1.00 90.12 84 LEU A O 1
ATOM 663 N N . THR A 1 85 ? 2.117 -2.453 -4.918 1.00 90.44 85 THR A N 1
ATOM 664 C CA . THR A 1 85 ? 1.403 -3.733 -4.924 1.00 90.44 85 THR A CA 1
ATOM 665 C C . THR A 1 85 ? 1.827 -4.557 -3.716 1.00 90.44 85 THR A C 1
ATOM 667 O O . THR A 1 85 ? 3.016 -4.745 -3.483 1.00 90.44 85 THR A O 1
ATOM 670 N N . ILE A 1 86 ? 0.859 -5.082 -2.974 1.00 90.06 86 ILE A N 1
ATOM 671 C CA . ILE A 1 86 ? 1.085 -5.959 -1.825 1.00 90.06 86 ILE A CA 1
ATOM 672 C C . ILE A 1 86 ? 1.001 -7.405 -2.318 1.00 90.06 86 ILE A C 1
ATOM 674 O O . ILE A 1 86 ? -0.009 -7.796 -2.913 1.00 90.06 86 ILE A O 1
ATOM 678 N N . LYS A 1 87 ? 2.043 -8.206 -2.080 1.00 87.69 87 LYS A N 1
ATOM 679 C CA . LYS A 1 87 ? 2.074 -9.635 -2.429 1.00 87.69 87 LYS A CA 1
ATOM 680 C C . LYS A 1 87 ? 2.626 -10.482 -1.293 1.00 87.69 87 LYS A C 1
ATOM 682 O O . LYS A 1 87 ? 3.294 -9.974 -0.402 1.00 87.69 87 LYS A O 1
ATOM 687 N N . LEU A 1 88 ? 2.348 -11.782 -1.338 1.00 84.38 88 LEU A N 1
ATOM 688 C CA . LEU A 1 88 ? 3.084 -12.751 -0.532 1.00 84.38 88 LEU A CA 1
ATOM 689 C C . LEU A 1 88 ? 4.483 -12.919 -1.125 1.00 84.38 88 LEU A C 1
ATOM 691 O O . LEU A 1 88 ? 4.605 -12.990 -2.347 1.00 84.38 88 LEU A O 1
ATOM 695 N N . ARG A 1 89 ? 5.510 -13.011 -0.278 1.00 82.44 89 ARG A N 1
ATOM 696 C CA . ARG A 1 89 ? 6.854 -13.362 -0.753 1.00 82.44 89 ARG A CA 1
ATOM 697 C C . ARG A 1 89 ? 6.834 -14.804 -1.240 1.00 82.44 89 ARG A C 1
ATOM 699 O O . ARG A 1 89 ? 6.352 -15.694 -0.531 1.00 82.44 89 ARG A O 1
ATOM 706 N N . GLU A 1 90 ? 7.341 -15.028 -2.444 1.00 72.44 90 GLU A N 1
ATOM 707 C CA . GLU A 1 90 ? 7.611 -16.381 -2.920 1.00 72.44 90 GLU A CA 1
ATOM 708 C C . GLU A 1 90 ? 8.719 -16.996 -2.047 1.00 72.44 90 GLU A C 1
ATOM 710 O O . GLU A 1 90 ? 9.675 -16.307 -1.680 1.00 72.44 90 GLU A O 1
ATOM 715 N N . ALA A 1 91 ? 8.518 -18.250 -1.631 1.00 57.22 91 ALA A N 1
ATOM 716 C CA . ALA A 1 91 ? 9.431 -18.987 -0.755 1.00 57.22 91 ALA A CA 1
ATOM 717 C C . ALA A 1 91 ? 10.629 -19.560 -1.520 1.00 57.22 91 ALA A C 1
ATOM 719 O O . ALA A 1 91 ? 10.430 -19.982 -2.683 1.00 57.22 91 ALA A O 1
#

Solvent-accessible surface area (backbone atoms only — not comparable to full-atom values): 5929 Å² total; per-residue (Å²): 136,82,84,61,87,74,64,77,82,64,84,74,87,72,75,74,69,83,80,81,82,83,73,94,43,35,52,63,61,45,64,68,51,50,43,81,78,43,67,75,67,62,35,74,69,61,41,72,83,66,48,49,59,54,51,53,50,49,31,72,78,42,71,36,40,77,43,66,51,52,49,98,85,70,43,69,45,81,90,41,64,80,57,38,37,50,43,70,55,84,131

Radius of gyration: 16.92 Å; Cα contacts (8 Å, |Δi|>4): 74; chains: 1; bounding box: 32×30×58 Å

pLDDT: mean 75.49, std 17.5, range [37.84, 92.06]

Mean predicted aligned error: 11.28 Å

Foldseek 3Di:
DDPDPCPVVPDDPPPPDADDDPDKDWPVNCLVCVLVVDDDVVSVPDDCVVVVVVVVVVVVSHQKDWDQDAPPVRHCDPVSRDITIIDGHDD